Protein AF-A0A1G1ACL2-F1 (afdb_monomer)

Radius of gyration: 16.48 Å; Cα contacts (8 Å, |Δi|>4): 85; chains: 1; bounding box: 41×19×51 Å

Structure (mmCIF, N/CA/C/O backbone):
data_AF-A0A1G1ACL2-F1
#
_entry.id   AF-A0A1G1ACL2-F1
#
loop_
_atom_site.group_PDB
_atom_site.id
_atom_site.type_symbol
_atom_site.label_atom_id
_atom_site.label_alt_id
_atom_site.label_comp_id
_atom_site.label_asym_id
_atom_site.label_entity_id
_atom_site.label_seq_id
_atom_site.pdbx_PDB_ins_code
_atom_site.Cartn_x
_atom_site.Cartn_y
_atom_site.Cartn_z
_atom_site.occupancy
_atom_site.B_iso_or_equiv
_atom_site.auth_seq_id
_atom_site.auth_comp_id
_atom_site.auth_asym_id
_atom_site.auth_atom_id
_atom_site.pdbx_PDB_model_num
ATOM 1 N N . MET A 1 1 ? 24.291 -7.460 -15.465 1.00 61.31 1 MET A N 1
ATOM 2 C CA . MET A 1 1 ? 22.830 -7.240 -15.396 1.00 61.31 1 MET A CA 1
ATOM 3 C C . MET A 1 1 ? 22.480 -6.151 -16.398 1.00 61.31 1 MET A C 1
ATOM 5 O O . MET A 1 1 ? 23.150 -5.122 -16.378 1.00 61.31 1 MET A O 1
ATOM 9 N N . ASP A 1 2 ? 21.539 -6.380 -17.315 1.00 85.44 2 ASP A N 1
ATOM 10 C CA . ASP A 1 2 ? 21.187 -5.375 -18.328 1.00 85.44 2 ASP A CA 1
ATOM 11 C C . ASP A 1 2 ? 20.365 -4.213 -17.724 1.00 85.44 2 ASP A C 1
ATOM 13 O O . ASP A 1 2 ? 19.832 -4.305 -16.615 1.00 85.44 2 ASP A O 1
ATOM 17 N N . SER A 1 3 ? 20.300 -3.077 -18.422 1.00 84.94 3 SER A N 1
ATOM 18 C CA . SER A 1 3 ? 19.629 -1.864 -17.927 1.00 84.94 3 SER A CA 1
ATOM 19 C C . SER A 1 3 ? 18.111 -2.006 -17.756 1.00 84.94 3 SER A C 1
ATOM 21 O O . SER A 1 3 ? 17.564 -1.390 -16.846 1.00 84.94 3 SER A O 1
ATOM 23 N N . LYS A 1 4 ? 17.433 -2.831 -18.564 1.00 85.31 4 LYS A N 1
ATOM 24 C CA . LYS A 1 4 ? 15.992 -3.103 -18.421 1.00 85.31 4 LYS A CA 1
ATOM 25 C C . LYS A 1 4 ? 15.722 -3.951 -17.185 1.00 85.31 4 LYS A C 1
ATOM 27 O O . LYS A 1 4 ? 14.796 -3.659 -16.435 1.00 85.31 4 LYS A O 1
ATOM 32 N N .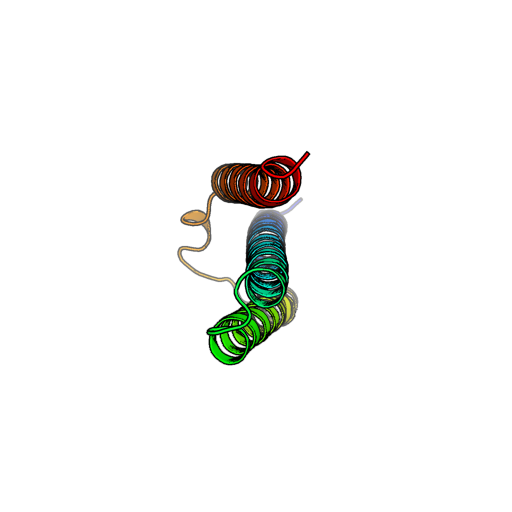 SER A 1 5 ? 16.566 -4.953 -16.936 1.00 88.12 5 SER A N 1
ATOM 33 C CA . SER A 1 5 ? 16.490 -5.772 -15.725 1.00 88.12 5 SER A CA 1
ATOM 34 C C . SER A 1 5 ? 16.656 -4.923 -14.459 1.00 88.12 5 SER A C 1
ATOM 36 O O . SER A 1 5 ? 15.859 -5.062 -13.538 1.00 88.12 5 SER A O 1
ATOM 38 N N . ARG A 1 6 ? 17.610 -3.980 -14.440 1.00 90.50 6 ARG A N 1
ATOM 39 C CA . ARG A 1 6 ? 17.788 -3.048 -13.309 1.00 90.50 6 ARG A CA 1
ATOM 40 C C . ARG A 1 6 ? 16.590 -2.119 -13.108 1.00 90.50 6 ARG A C 1
ATOM 42 O O . ARG A 1 6 ? 16.158 -1.936 -11.975 1.00 90.50 6 ARG A O 1
ATOM 49 N N . LEU A 1 7 ? 16.043 -1.562 -14.192 1.00 91.25 7 LEU A N 1
ATOM 50 C CA . LEU A 1 7 ? 14.851 -0.712 -14.128 1.00 91.25 7 LEU A CA 1
ATOM 51 C C . LEU A 1 7 ? 13.652 -1.480 -13.562 1.00 91.25 7 LEU A C 1
ATOM 53 O O . LEU A 1 7 ? 12.966 -0.977 -12.679 1.00 91.25 7 LEU A O 1
ATOM 57 N N . LYS A 1 8 ? 13.429 -2.712 -14.034 1.00 92.88 8 LY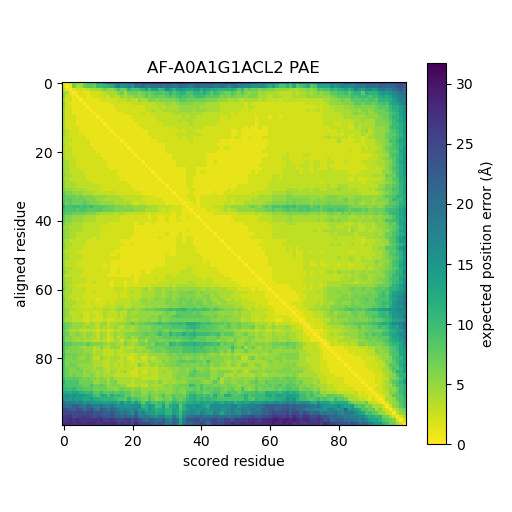S A N 1
ATOM 58 C CA . LYS A 1 8 ? 12.367 -3.581 -13.522 1.00 92.88 8 LYS A CA 1
ATOM 59 C C . LYS A 1 8 ? 12.518 -3.820 -12.019 1.00 92.88 8 LYS A C 1
ATOM 61 O O . LYS A 1 8 ? 11.537 -3.670 -11.300 1.00 92.88 8 LYS A O 1
ATOM 66 N N . THR A 1 9 ? 13.719 -4.163 -11.551 1.00 92.38 9 THR A N 1
ATOM 67 C CA . THR A 1 9 ? 13.980 -4.382 -10.120 1.00 92.38 9 THR A CA 1
ATOM 68 C C . THR A 1 9 ? 13.696 -3.126 -9.301 1.00 92.38 9 THR A C 1
ATOM 70 O O . THR A 1 9 ? 12.945 -3.201 -8.337 1.00 92.38 9 THR A O 1
ATOM 73 N N . ALA A 1 10 ? 14.190 -1.961 -9.728 1.00 91.69 10 ALA A N 1
ATOM 74 C CA . ALA A 1 10 ? 13.929 -0.703 -9.027 1.00 91.69 10 ALA A CA 1
ATOM 75 C C . ALA A 1 10 ? 12.427 -0.370 -8.964 1.00 91.69 10 ALA A C 1
ATOM 77 O O . ALA A 1 10 ? 11.919 0.055 -7.931 1.00 91.69 10 ALA A O 1
ATOM 78 N N . GLN A 1 11 ? 11.686 -0.597 -10.054 1.00 94.50 11 GLN A N 1
ATOM 79 C CA . GLN A 1 11 ? 10.237 -0.381 -10.062 1.00 94.50 11 GLN A CA 1
ATOM 80 C C . GLN A 1 11 ? 9.491 -1.384 -9.178 1.00 94.50 11 GLN A C 1
ATOM 82 O O . GLN A 1 11 ? 8.516 -1.014 -8.530 1.00 94.50 11 GLN A O 1
ATOM 87 N N . MET A 1 12 ? 9.962 -2.631 -9.115 1.00 94.25 12 MET A N 1
ATOM 88 C CA . MET A 1 12 ? 9.414 -3.653 -8.224 1.00 94.25 12 MET A CA 1
ATOM 89 C C . MET A 1 12 ? 9.550 -3.237 -6.757 1.00 94.25 12 MET A C 1
ATOM 91 O O . MET A 1 12 ? 8.564 -3.274 -6.027 1.00 94.25 12 MET A O 1
ATOM 95 N N . GLU A 1 13 ? 10.736 -2.777 -6.357 1.00 93.19 13 GLU A N 1
ATOM 96 C CA . GLU A 1 13 ? 11.020 -2.318 -4.991 1.00 93.19 13 GLU A CA 1
ATOM 97 C C . GLU A 1 13 ? 10.144 -1.123 -4.587 1.00 93.19 13 GLU A C 1
ATOM 99 O O . GLU A 1 13 ? 9.674 -1.042 -3.449 1.00 93.19 13 GLU A O 1
ATOM 104 N N . ILE A 1 14 ? 9.881 -0.200 -5.518 1.00 94.31 14 ILE A N 1
ATOM 105 C CA . ILE A 1 14 ? 8.989 0.937 -5.264 1.00 94.31 14 ILE A CA 1
ATOM 106 C C . ILE A 1 14 ? 7.540 0.465 -5.083 1.00 94.31 14 ILE A C 1
ATOM 108 O O . ILE A 1 14 ? 6.887 0.877 -4.127 1.00 94.31 14 ILE A O 1
ATOM 112 N N . LEU A 1 15 ? 7.036 -0.417 -5.956 1.00 95.06 15 LEU A N 1
ATOM 113 C CA . LEU A 1 15 ? 5.682 -0.970 -5.818 1.00 95.06 15 LEU A CA 1
ATOM 114 C C . LEU A 1 15 ? 5.518 -1.763 -4.515 1.00 95.06 15 LEU A C 1
ATOM 116 O O . LEU A 1 15 ? 4.468 -1.689 -3.885 1.00 95.06 15 LEU A O 1
ATOM 120 N N . GLU A 1 16 ? 6.543 -2.509 -4.106 1.00 94.44 16 GLU A N 1
ATOM 121 C CA . GLU A 1 16 ? 6.570 -3.211 -2.819 1.00 94.44 16 GLU A CA 1
ATOM 122 C C . GLU A 1 16 ? 6.488 -2.240 -1.652 1.00 94.44 16 GLU A C 1
ATOM 124 O O . GLU A 1 16 ? 5.599 -2.369 -0.817 1.00 94.44 16 GLU A O 1
ATOM 129 N N . SER A 1 17 ? 7.335 -1.211 -1.661 1.00 94.25 17 SER A N 1
ATOM 130 C CA . SER A 1 17 ? 7.343 -0.191 -0.612 1.00 94.25 17 SER A CA 1
ATOM 131 C C . SER A 1 17 ? 5.987 0.514 -0.498 1.00 94.25 17 SER A C 1
ATOM 133 O O . SER A 1 17 ? 5.499 0.744 0.606 1.00 94.25 17 SER A O 1
ATOM 135 N N . LEU A 1 18 ? 5.356 0.847 -1.629 1.00 95.25 18 LEU A N 1
ATOM 136 C CA . LEU A 1 18 ? 4.034 1.475 -1.646 1.00 95.25 18 LEU A CA 1
ATOM 137 C C . LEU A 1 18 ? 2.950 0.541 -1.109 1.00 95.25 18 LEU A C 1
ATOM 139 O O . LEU A 1 18 ? 2.153 0.959 -0.280 1.00 95.25 18 LEU A O 1
ATOM 143 N N . ALA A 1 19 ? 2.931 -0.723 -1.533 1.00 96.12 19 ALA A N 1
ATOM 144 C CA . ALA A 1 19 ? 1.965 -1.686 -1.017 1.00 96.12 19 ALA A CA 1
ATOM 145 C C . ALA A 1 19 ? 2.113 -1.900 0.496 1.00 96.12 19 ALA A C 1
ATOM 147 O O . ALA A 1 19 ? 1.109 -2.007 1.201 1.00 96.12 19 ALA A O 1
ATOM 148 N N . ASP A 1 20 ? 3.348 -1.927 0.998 1.00 95.44 20 ASP A N 1
ATOM 149 C CA . ASP A 1 20 ? 3.618 -2.010 2.430 1.00 95.44 20 ASP A CA 1
ATOM 150 C C . ASP A 1 20 ? 3.099 -0.772 3.165 1.00 95.44 20 ASP A C 1
ATOM 152 O O . ASP A 1 20 ? 2.457 -0.916 4.204 1.00 95.44 20 ASP A O 1
ATOM 156 N N . LEU A 1 21 ? 3.297 0.433 2.621 1.00 95.44 21 LEU A N 1
ATOM 157 C CA . LEU A 1 21 ? 2.747 1.662 3.200 1.00 95.44 21 LEU A CA 1
ATOM 158 C C . LEU A 1 21 ? 1.219 1.612 3.311 1.00 95.44 21 LEU A C 1
ATOM 160 O O . LEU A 1 21 ? 0.682 1.908 4.378 1.00 95.44 21 LEU A O 1
ATOM 164 N N . GLU A 1 22 ? 0.531 1.198 2.246 1.00 97.56 22 GLU A N 1
ATOM 165 C CA . GLU A 1 22 ? -0.932 1.070 2.245 1.00 97.56 22 GLU A CA 1
ATOM 166 C C . GLU A 1 22 ? -1.421 0.053 3.291 1.00 97.56 22 GLU A C 1
ATOM 168 O O . GLU A 1 22 ? -2.411 0.291 3.983 1.00 97.56 22 GLU A O 1
ATOM 173 N N . ASN A 1 23 ? -0.704 -1.061 3.484 1.00 97.19 23 ASN A N 1
ATOM 174 C CA . ASN A 1 23 ? -1.033 -2.022 4.543 1.00 97.19 23 ASN A CA 1
ATOM 175 C C . ASN A 1 23 ? -0.852 -1.421 5.948 1.00 97.19 23 ASN A C 1
ATOM 177 O O . ASN A 1 23 ? -1.717 -1.603 6.802 1.00 97.19 23 ASN A O 1
ATOM 181 N N . HIS A 1 24 ? 0.215 -0.652 6.190 1.00 95.12 24 HIS A N 1
ATOM 182 C CA . HIS A 1 24 ? 0.416 0.010 7.487 1.00 95.12 24 HIS A CA 1
ATOM 183 C C . HIS A 1 24 ? -0.654 1.076 7.762 1.00 95.12 24 HIS A C 1
ATOM 185 O O . HIS A 1 24 ? -1.101 1.228 8.901 1.00 95.12 24 HIS A O 1
ATOM 191 N N . LEU A 1 25 ? -1.110 1.794 6.730 1.00 95.25 25 LEU A N 1
ATOM 192 C CA . LEU A 1 25 ? -2.257 2.696 6.843 1.00 95.25 25 LEU A CA 1
ATOM 193 C C . LEU A 1 25 ? -3.539 1.922 7.171 1.00 95.25 25 LEU A C 1
ATOM 195 O O . LEU A 1 25 ? -4.283 2.324 8.069 1.00 95.25 25 LEU A O 1
ATOM 199 N N . ALA A 1 26 ? -3.775 0.788 6.506 1.00 96.50 26 ALA A N 1
ATOM 200 C CA . ALA A 1 26 ? -4.917 -0.074 6.788 1.00 96.50 26 ALA A CA 1
ATOM 201 C C . ALA A 1 26 ? -4.943 -0.533 8.255 1.00 96.50 26 ALA A C 1
ATOM 203 O O . ALA A 1 26 ? -5.993 -0.447 8.903 1.00 96.50 26 ALA A O 1
ATOM 204 N N . ASP A 1 27 ? -3.796 -0.955 8.788 1.00 94.50 27 ASP A N 1
ATOM 205 C CA . ASP A 1 27 ? -3.637 -1.383 10.179 1.00 94.50 27 ASP A CA 1
ATOM 206 C C . ASP A 1 27 ? -3.843 -0.222 11.160 1.00 94.50 27 ASP A C 1
ATOM 208 O O . ASP A 1 27 ? -4.568 -0.360 12.151 1.00 94.50 27 ASP A O 1
ATOM 212 N N . MET A 1 28 ? -3.288 0.959 10.862 1.00 93.88 28 MET A N 1
ATOM 213 C CA . MET A 1 28 ? -3.502 2.165 11.666 1.00 93.88 28 MET A CA 1
ATOM 214 C C . MET A 1 28 ? -4.993 2.522 11.744 1.00 93.88 28 MET A C 1
ATOM 216 O O . MET A 1 28 ? -5.525 2.756 12.832 1.00 93.88 28 MET A O 1
ATOM 220 N N . TYR A 1 29 ? -5.697 2.534 10.611 1.00 95.00 29 TYR A N 1
ATOM 221 C CA . TYR A 1 29 ? -7.125 2.842 10.591 1.00 95.00 29 TYR A CA 1
ATOM 222 C C . TYR A 1 29 ? -7.969 1.756 11.270 1.00 95.00 29 TYR A C 1
ATOM 224 O O . TYR A 1 29 ? -8.970 2.078 11.913 1.00 95.00 29 TYR A O 1
ATOM 232 N N . ALA A 1 30 ? -7.560 0.487 11.217 1.00 94.25 30 ALA A N 1
ATOM 233 C CA . ALA A 1 30 ? -8.200 -0.575 11.992 1.00 94.25 30 ALA A CA 1
ATOM 234 C C . ALA A 1 30 ? -8.031 -0.355 13.507 1.00 94.25 30 ALA A C 1
ATOM 236 O O . ALA A 1 30 ? -8.997 -0.498 14.262 1.00 94.25 30 ALA A O 1
ATOM 237 N N . ALA A 1 31 ? -6.845 0.066 13.955 1.00 91.81 31 ALA A N 1
ATOM 238 C CA . ALA A 1 31 ? -6.608 0.433 15.350 1.00 91.81 31 ALA A CA 1
ATOM 239 C C . ALA A 1 31 ? -7.447 1.654 15.771 1.00 91.81 31 ALA A C 1
ATOM 241 O O . ALA A 1 31 ? -8.036 1.664 16.855 1.00 91.81 31 ALA A O 1
ATOM 242 N N . PHE A 1 32 ? -7.591 2.658 14.900 1.00 9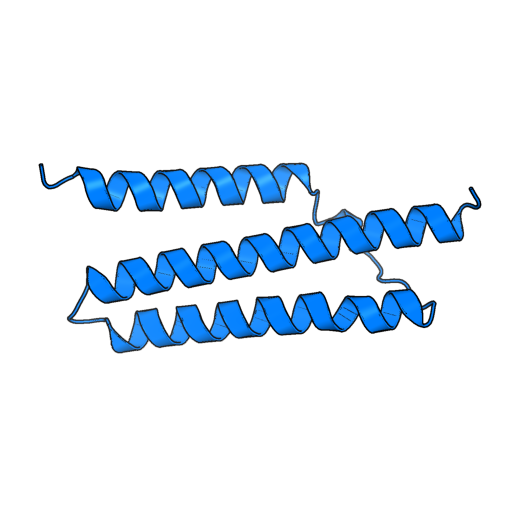1.56 32 PHE A N 1
ATOM 243 C CA . PHE A 1 32 ? -8.465 3.810 15.156 1.00 91.56 32 PHE A CA 1
ATOM 244 C C . PHE A 1 32 ? -9.932 3.402 15.265 1.00 91.56 32 PHE A C 1
ATOM 246 O O . PHE A 1 32 ? -10.646 3.929 16.116 1.00 91.56 32 PHE A O 1
ATOM 253 N N . ALA A 1 33 ? -10.381 2.434 14.467 1.00 94.19 33 ALA A N 1
ATOM 254 C CA . ALA A 1 33 ? -11.732 1.901 14.574 1.00 94.19 33 ALA A CA 1
ATOM 255 C C . ALA A 1 33 ? -12.007 1.243 15.935 1.00 94.19 33 ALA A C 1
ATOM 257 O O . ALA A 1 33 ? -13.132 1.322 16.423 1.00 94.19 33 ALA A O 1
ATOM 258 N N . ALA A 1 34 ? -10.997 0.610 16.541 1.00 90.00 34 ALA A N 1
ATOM 259 C CA . ALA A 1 34 ? -11.099 0.027 17.878 1.00 90.00 34 ALA A CA 1
ATOM 260 C C . ALA A 1 34 ? -11.109 1.093 18.989 1.00 90.00 34 ALA A C 1
ATOM 262 O O . ALA A 1 34 ? -11.755 0.897 20.014 1.00 90.00 34 ALA A O 1
ATOM 263 N N . ARG A 1 35 ? -10.411 2.219 18.786 1.00 88.69 35 ARG A N 1
ATOM 264 C CA . ARG A 1 35 ? -10.317 3.322 19.760 1.00 88.69 35 ARG A CA 1
ATOM 265 C C . ARG A 1 35 ? -11.514 4.275 19.710 1.00 88.69 35 ARG A C 1
ATOM 267 O O . ARG A 1 35 ? -11.995 4.718 20.747 1.00 88.69 35 ARG A O 1
ATOM 274 N N . PHE A 1 36 ? -11.996 4.609 18.516 1.00 91.69 36 PHE A N 1
ATOM 275 C CA . PHE A 1 36 ? -13.046 5.607 18.294 1.00 91.69 36 PHE A CA 1
ATOM 276 C C . PHE A 1 36 ? -14.356 4.940 17.867 1.00 91.69 36 PHE A C 1
ATOM 278 O O . PHE A 1 36 ? -14.763 5.035 16.707 1.00 91.69 36 PHE A O 1
ATOM 285 N N . GLU A 1 37 ? -15.028 4.280 18.813 1.00 91.38 37 GLU A N 1
ATOM 286 C CA . GLU A 1 37 ? -16.225 3.466 18.546 1.00 91.38 37 GLU A CA 1
ATOM 287 C C . GLU A 1 37 ? -17.346 4.254 17.838 1.00 91.38 37 GLU A C 1
ATOM 289 O O . GLU A 1 37 ? -17.975 3.746 16.911 1.00 91.38 37 GLU A O 1
ATOM 294 N N . SER A 1 38 ? -17.542 5.533 18.186 1.00 95.56 38 SER A N 1
ATOM 295 C CA . SER A 1 38 ? -18.546 6.407 17.551 1.00 95.56 38 SER A CA 1
ATOM 296 C C . SER A 1 38 ? -18.329 6.614 16.046 1.00 95.56 38 SER A C 1
ATOM 298 O O . SER A 1 38 ? -19.289 6.859 15.318 1.00 95.56 38 SER A O 1
ATOM 300 N N . SER A 1 39 ? -17.088 6.467 15.576 1.00 95.88 39 SER A N 1
ATOM 301 C CA . SER A 1 39 ? -16.689 6.583 14.169 1.00 95.88 39 SER A CA 1
ATOM 302 C C . SER A 1 39 ? -16.150 5.262 13.610 1.00 95.88 39 SER A C 1
ATOM 304 O O . SER A 1 39 ? -15.498 5.245 12.566 1.00 95.88 39 SER A O 1
ATOM 306 N N . ARG A 1 40 ? -16.416 4.131 14.274 1.00 95.38 40 ARG A N 1
ATOM 307 C CA . ARG A 1 40 ? -15.857 2.819 13.919 1.00 95.38 40 ARG A CA 1
ATOM 308 C C . ARG A 1 40 ? -16.105 2.430 12.468 1.00 95.38 40 ARG A C 1
ATOM 310 O O . ARG A 1 40 ? -15.192 1.971 11.786 1.00 95.38 40 ARG A O 1
ATOM 317 N N . SER A 1 41 ? -17.335 2.598 11.986 1.00 97.94 41 SER A N 1
ATOM 318 C CA . SER A 1 41 ? -17.711 2.232 10.614 1.00 97.94 41 SER A CA 1
ATOM 319 C C . SER A 1 41 ? -16.935 3.036 9.568 1.00 97.94 41 SER A C 1
ATOM 321 O O . SER A 1 41 ? -16.534 2.479 8.547 1.00 97.94 41 SER A O 1
ATOM 323 N N . PHE A 1 42 ? -16.680 4.315 9.847 1.00 97.88 42 PHE A N 1
ATOM 324 C CA . PHE A 1 42 ? -15.880 5.195 9.004 1.00 97.88 42 PHE A CA 1
ATOM 325 C C . PHE A 1 42 ? -14.427 4.713 8.932 1.00 97.88 42 PHE A C 1
ATOM 327 O O . PHE A 1 42 ? -13.918 4.475 7.839 1.00 97.88 42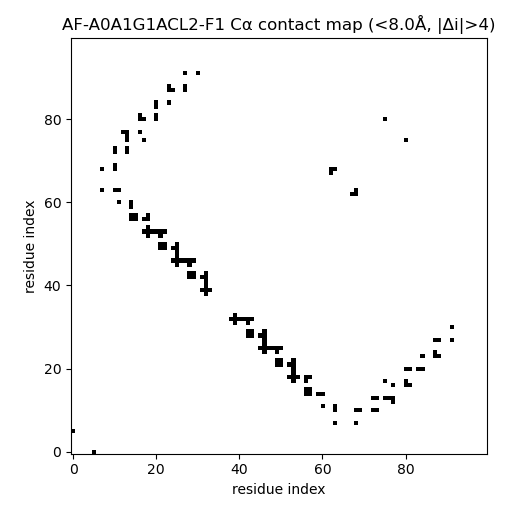 PHE A O 1
ATOM 334 N N . TRP A 1 43 ? -13.792 4.468 10.079 1.00 97.56 43 TRP A N 1
ATOM 335 C CA . TRP A 1 43 ? -12.404 4.001 10.127 1.00 97.56 43 TRP A CA 1
ATOM 336 C C . TRP A 1 43 ? -12.217 2.613 9.503 1.00 97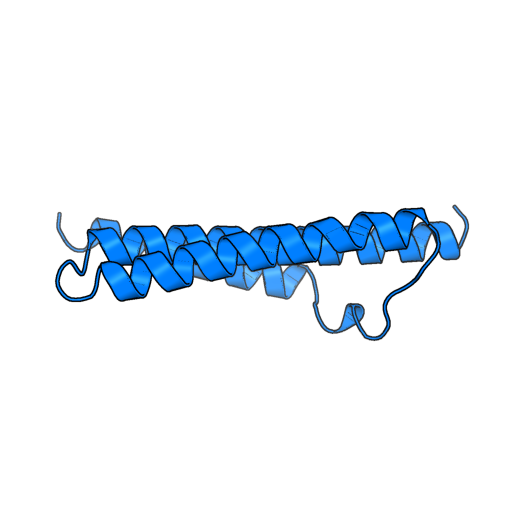.56 43 TRP A C 1
ATOM 338 O O . TRP A 1 43 ? -11.277 2.401 8.740 1.00 97.56 43 TRP A O 1
ATOM 348 N N . LEU A 1 44 ? -13.150 1.682 9.740 1.00 97.88 44 LEU A N 1
ATOM 349 C CA . LEU A 1 44 ? -13.124 0.362 9.100 1.00 97.88 44 LEU A CA 1
ATOM 350 C C . LEU A 1 44 ? -13.295 0.439 7.587 1.00 97.88 44 LEU A C 1
ATOM 352 O O . LEU A 1 44 ? -12.740 -0.397 6.876 1.00 97.88 44 LEU A O 1
ATOM 356 N N . LYS A 1 45 ? -14.078 1.398 7.085 1.00 98.44 45 LYS A N 1
ATOM 357 C CA . LYS A 1 45 ? -14.199 1.609 5.645 1.00 98.44 45 LYS A CA 1
ATOM 358 C C . LYS A 1 45 ? -12.848 2.022 5.062 1.00 98.44 45 LYS A C 1
ATOM 360 O O . LYS A 1 45 ? -12.386 1.357 4.146 1.00 98.44 45 LYS A O 1
ATOM 365 N N . ILE A 1 46 ? -12.201 3.032 5.646 1.00 98.00 46 ILE A N 1
ATOM 366 C CA . ILE A 1 46 ? -10.893 3.509 5.173 1.00 98.00 46 ILE A CA 1
ATOM 367 C C . ILE A 1 46 ? -9.858 2.383 5.235 1.00 98.00 46 ILE A C 1
ATOM 369 O O . ILE A 1 46 ? -9.206 2.106 4.241 1.00 98.00 46 ILE A O 1
ATOM 373 N N . SER A 1 47 ? -9.781 1.648 6.349 1.00 97.56 47 SER A N 1
ATOM 374 C CA . SER A 1 47 ? -8.879 0.495 6.484 1.00 97.56 47 SER A CA 1
ATOM 375 C C . SER A 1 47 ? -9.038 -0.528 5.346 1.00 97.56 47 SER A C 1
ATOM 377 O O . SER A 1 47 ? -8.058 -1.010 4.779 1.00 97.56 47 SER A O 1
ATOM 379 N N . ARG A 1 48 ? -10.282 -0.837 4.954 1.00 98.56 48 ARG A N 1
ATOM 380 C CA . ARG A 1 48 ? -10.560 -1.755 3.836 1.00 98.56 48 ARG A CA 1
ATOM 381 C C . ARG A 1 48 ? -10.179 -1.166 2.482 1.00 98.56 48 ARG A C 1
ATOM 383 O O . ARG A 1 48 ? -9.726 -1.930 1.624 1.00 98.56 48 ARG A O 1
ATOM 390 N N . ASP A 1 49 ? -10.394 0.133 2.297 1.00 98.44 49 ASP A N 1
ATOM 391 C CA . ASP A 1 49 ? -10.027 0.854 1.080 1.00 98.44 49 ASP A CA 1
ATOM 392 C C . ASP A 1 49 ? -8.496 0.817 0.902 1.00 98.44 49 ASP A C 1
ATOM 394 O O . ASP A 1 49 ? -8.033 0.356 -0.142 1.00 98.44 49 ASP A O 1
ATOM 398 N N . GLU A 1 50 ? -7.710 1.100 1.950 1.00 98.19 50 GLU A N 1
ATOM 399 C CA . GLU A 1 50 ? -6.237 1.022 1.886 1.00 98.19 50 GLU A CA 1
ATOM 400 C C . GLU A 1 50 ? -5.728 -0.407 1.663 1.00 98.19 50 GLU A C 1
ATOM 402 O O . GLU A 1 50 ? -4.880 -0.650 0.803 1.00 98.19 50 GLU A O 1
ATOM 407 N N . ALA A 1 51 ? -6.329 -1.411 2.312 1.00 98.31 51 ALA A N 1
ATOM 408 C CA . ALA A 1 51 ? -6.002 -2.807 2.015 1.00 98.31 51 ALA A CA 1
ATOM 409 C C . ALA A 1 51 ? -6.304 -3.169 0.543 1.00 98.31 51 ALA A C 1
ATOM 411 O O . ALA A 1 51 ? -5.671 -4.051 -0.045 1.00 98.31 51 ALA A O 1
ATOM 412 N N . SER A 1 52 ? -7.302 -2.521 -0.069 1.00 98.31 52 SER A N 1
ATOM 413 C CA . SER A 1 52 ? -7.609 -2.670 -1.492 1.00 98.31 52 SER A CA 1
ATOM 414 C C . SER A 1 52 ? -6.589 -1.971 -2.382 1.00 98.31 52 SER A C 1
ATOM 416 O O . SER A 1 52 ? -6.176 -2.554 -3.388 1.00 98.31 52 SER A O 1
ATOM 418 N N . HIS A 1 53 ? -6.131 -0.780 -2.000 1.00 98.12 53 HIS A N 1
ATOM 419 C CA . HIS A 1 53 ? -5.045 -0.080 -2.679 1.00 98.12 53 HIS A CA 1
ATOM 420 C C . HIS A 1 53 ? -3.754 -0.904 -2.658 1.00 98.12 53 HIS A C 1
ATOM 422 O O . HIS A 1 53 ? -3.179 -1.131 -3.721 1.00 98.12 53 HIS A O 1
ATOM 428 N N . ALA A 1 54 ? -3.376 -1.488 -1.516 1.00 97.81 54 ALA A N 1
ATOM 429 C CA . ALA A 1 54 ? -2.216 -2.377 -1.413 1.00 97.81 54 ALA A CA 1
ATOM 430 C C . ALA A 1 54 ? -2.282 -3.536 -2.428 1.00 97.81 54 ALA A C 1
ATOM 432 O O . ALA A 1 54 ? -1.336 -3.793 -3.179 1.00 97.81 54 ALA A O 1
ATOM 433 N N . ARG A 1 55 ? -3.440 -4.210 -2.526 1.00 97.62 55 ARG A N 1
ATOM 434 C CA . ARG A 1 55 ? -3.666 -5.278 -3.520 1.00 97.62 55 ARG A CA 1
ATOM 435 C C . ARG A 1 55 ? -3.575 -4.763 -4.956 1.00 97.62 55 ARG A C 1
ATOM 437 O O . ARG A 1 55 ? -3.035 -5.456 -5.819 1.00 97.62 55 ARG A O 1
ATOM 444 N N . MET A 1 56 ? -4.103 -3.570 -5.220 1.00 97.12 56 MET A N 1
ATOM 445 C CA . MET A 1 56 ? -4.052 -2.941 -6.539 1.00 97.12 56 MET A CA 1
ATOM 446 C C . MET A 1 56 ? -2.611 -2.630 -6.945 1.00 97.12 56 MET A C 1
ATOM 448 O O . MET A 1 56 ? -2.198 -3.021 -8.036 1.00 97.12 56 MET A O 1
ATOM 452 N N . VAL A 1 57 ? -1.822 -2.029 -6.054 1.00 95.94 57 VAL A N 1
ATOM 453 C CA . VAL A 1 57 ? -0.397 -1.745 -6.269 1.00 95.94 57 VAL A CA 1
ATOM 454 C C . VAL A 1 57 ? 0.377 -3.036 -6.542 1.00 95.94 57 VAL A C 1
ATOM 456 O O . VAL A 1 57 ? 1.093 -3.125 -7.538 1.00 95.94 57 VAL A O 1
ATOM 459 N N . LEU A 1 58 ? 0.174 -4.092 -5.747 1.00 94.38 58 LEU A N 1
ATOM 460 C CA . LEU A 1 58 ? 0.822 -5.389 -5.982 1.00 94.38 58 LEU A CA 1
ATOM 461 C C . LEU A 1 58 ? 0.405 -6.035 -7.308 1.00 94.38 58 LEU A C 1
ATOM 463 O O . LEU A 1 58 ? 1.195 -6.754 -7.922 1.00 94.38 58 LEU A O 1
ATOM 467 N N . SER A 1 59 ? -0.812 -5.776 -7.789 1.00 94.94 59 SER A N 1
ATOM 468 C CA . SER A 1 59 ? -1.256 -6.293 -9.086 1.00 94.94 59 SER A CA 1
ATOM 469 C C . SER A 1 59 ? -0.448 -5.717 -10.260 1.00 94.94 59 SER A C 1
ATOM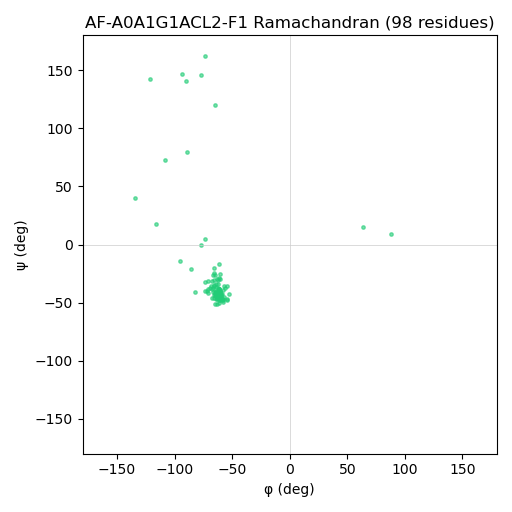 471 O O . SER A 1 59 ? -0.265 -6.403 -11.270 1.00 94.94 59 SER A O 1
ATOM 473 N N . LEU A 1 60 ? 0.118 -4.510 -10.105 1.00 95.12 60 LEU A N 1
ATOM 474 C CA . LEU A 1 60 ? 0.955 -3.849 -11.112 1.00 95.12 60 LEU A CA 1
ATOM 475 C C . LEU A 1 60 ? 2.277 -4.586 -11.362 1.00 95.12 60 LEU A C 1
ATOM 477 O O . LEU A 1 60 ? 2.848 -4.465 -12.446 1.00 95.12 60 LEU A O 1
ATOM 481 N N . LYS A 1 61 ? 2.728 -5.434 -10.428 1.00 92.94 61 LYS A N 1
ATOM 482 C CA . LYS A 1 61 ? 3.910 -6.291 -10.616 1.00 92.94 61 LYS A CA 1
ATOM 483 C C . LYS A 1 61 ? 3.787 -7.195 -11.843 1.00 92.94 61 LYS A C 1
ATOM 485 O O . LYS A 1 61 ? 4.753 -7.374 -12.578 1.00 92.94 61 LYS A O 1
ATOM 490 N N . ARG A 1 62 ? 2.576 -7.687 -12.133 1.00 92.00 62 ARG A N 1
ATOM 491 C CA . ARG A 1 62 ? 2.314 -8.517 -13.321 1.00 92.00 62 ARG A CA 1
ATOM 492 C C . ARG A 1 62 ? 2.578 -7.762 -14.625 1.00 92.00 62 ARG A C 1
ATOM 494 O O . ARG A 1 62 ? 2.979 -8.372 -15.609 1.00 92.00 62 ARG A O 1
ATOM 501 N N . GLN A 1 63 ? 2.386 -6.442 -14.628 1.00 92.56 63 GLN A N 1
ATOM 502 C CA . GLN A 1 63 ? 2.687 -5.598 -15.785 1.00 92.56 63 GLN A CA 1
ATOM 503 C C . GLN A 1 63 ? 4.203 -5.454 -15.978 1.00 92.56 63 GLN A C 1
ATOM 505 O O . GLN A 1 63 ? 4.678 -5.571 -17.106 1.00 92.56 63 GLN A O 1
ATOM 510 N N . LEU A 1 64 ? 4.973 -5.315 -14.888 1.00 91.81 64 LEU A N 1
ATOM 511 C CA . LEU A 1 64 ? 6.442 -5.361 -14.941 1.00 91.81 64 LEU A CA 1
ATOM 512 C C . LEU A 1 64 ? 6.954 -6.706 -15.469 1.00 91.81 64 LEU A C 1
ATOM 514 O O . LEU A 1 64 ? 7.916 -6.754 -16.237 1.00 91.81 64 LEU A O 1
ATOM 518 N N . ASP A 1 65 ? 6.323 -7.811 -15.066 1.00 89.06 65 ASP A N 1
ATOM 519 C CA . ASP A 1 65 ? 6.665 -9.149 -15.557 1.00 89.06 65 ASP A CA 1
ATOM 520 C C . ASP A 1 65 ? 6.362 -9.331 -17.045 1.00 89.06 6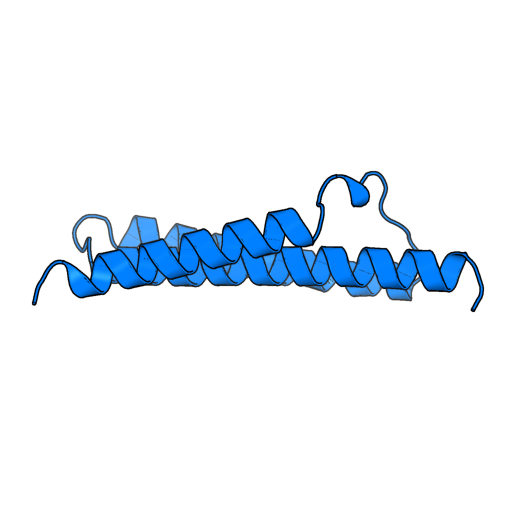5 ASP A C 1
ATOM 522 O O . ASP A 1 65 ? 7.144 -9.967 -17.749 1.00 89.06 65 ASP A O 1
ATOM 526 N N . ALA A 1 66 ? 5.294 -8.702 -17.536 1.00 91.88 66 ALA A N 1
ATOM 527 C CA . ALA A 1 66 ? 4.951 -8.649 -18.955 1.00 91.88 66 ALA A CA 1
ATOM 528 C C . ALA A 1 66 ? 5.804 -7.646 -19.767 1.00 91.88 66 ALA A C 1
ATOM 530 O O . ALA A 1 66 ? 5.632 -7.540 -20.980 1.00 91.88 66 ALA A O 1
ATOM 531 N N . GLY A 1 67 ? 6.736 -6.930 -19.127 1.00 90.31 67 GLY A N 1
ATOM 532 C CA . GLY A 1 67 ? 7.661 -6.001 -19.782 1.00 90.31 67 GLY A CA 1
ATOM 533 C C . GLY A 1 67 ? 7.140 -4.570 -19.938 1.00 90.31 67 GLY A C 1
ATOM 534 O O . GLY A 1 67 ? 7.783 -3.766 -20.613 1.00 90.31 67 GLY A O 1
ATOM 535 N N . PHE A 1 68 ? 6.007 -4.229 -19.320 1.00 92.38 68 PHE A N 1
ATOM 536 C CA . PHE A 1 68 ? 5.558 -2.843 -19.218 1.00 92.38 68 PHE A CA 1
ATOM 537 C C . PHE A 1 68 ? 6.350 -2.109 -18.136 1.00 92.38 68 PHE A C 1
ATOM 539 O O . PHE A 1 68 ? 6.702 -2.684 -17.111 1.00 92.38 68 PHE A O 1
ATOM 546 N N . HIS A 1 69 ? 6.601 -0.820 -18.355 1.00 90.25 69 HIS A N 1
ATOM 547 C CA . HIS A 1 69 ? 7.284 0.046 -17.400 1.00 90.25 69 HIS A CA 1
ATOM 548 C C . HIS A 1 69 ? 6.391 1.219 -17.019 1.00 90.25 69 HIS A C 1
ATOM 550 O O . HIS A 1 69 ? 5.685 1.778 -17.862 1.00 90.25 69 HIS A O 1
ATOM 556 N N . PHE A 1 70 ? 6.455 1.605 -15.750 1.00 91.62 70 PHE A N 1
ATOM 557 C CA . PHE A 1 70 ? 5.723 2.758 -15.238 1.00 91.62 70 PHE A CA 1
ATOM 558 C C . PHE A 1 70 ? 6.567 4.022 -15.356 1.00 91.62 70 PHE A C 1
ATOM 560 O O . PHE A 1 70 ? 7.773 3.996 -15.126 1.00 91.62 70 PHE A O 1
ATOM 567 N N . TRP A 1 71 ? 5.938 5.129 -15.721 1.00 88.19 71 TRP A N 1
ATOM 568 C CA . TRP A 1 71 ? 6.596 6.430 -15.791 1.00 88.19 71 TRP A CA 1
ATOM 569 C C . TRP A 1 71 ? 6.392 7.163 -14.465 1.00 88.19 71 TRP A C 1
ATOM 571 O O . TRP A 1 71 ? 5.336 7.013 -13.849 1.00 88.19 71 TRP A O 1
ATOM 581 N N . ASN A 1 72 ? 7.374 7.962 -14.043 1.00 87.62 72 ASN A N 1
ATOM 582 C CA . ASN A 1 72 ? 7.339 8.775 -12.820 1.00 87.62 72 ASN A CA 1
ATOM 583 C C . ASN A 1 72 ? 7.246 7.982 -11.505 1.00 87.62 72 ASN A C 1
ATOM 585 O O . ASN A 1 72 ? 6.940 8.554 -10.458 1.00 87.62 72 ASN A O 1
ATOM 589 N N . LEU A 1 73 ? 7.512 6.673 -11.527 1.00 88.56 73 LEU A N 1
ATOM 590 C CA . LEU A 1 73 ? 7.488 5.856 -10.314 1.00 88.56 73 LEU A CA 1
ATOM 591 C C . LEU A 1 73 ? 8.613 6.264 -9.344 1.00 88.56 73 LEU A C 1
ATOM 593 O O . LEU A 1 73 ? 8.465 6.158 -8.134 1.00 88.56 73 LEU A O 1
ATOM 597 N N . GLU A 1 74 ? 9.704 6.820 -9.866 1.00 84.38 74 GLU A N 1
ATOM 598 C CA . GLU A 1 74 ? 10.831 7.378 -9.118 1.00 84.38 74 GLU A CA 1
ATOM 599 C C . GLU A 1 74 ? 10.465 8.559 -8.202 1.00 84.38 74 GLU A C 1
ATOM 601 O O . GLU A 1 74 ? 11.224 8.878 -7.284 1.00 84.38 74 GLU A O 1
ATOM 606 N N . ALA A 1 75 ? 9.301 9.192 -8.410 1.00 86.19 75 ALA A N 1
ATOM 607 C CA . ALA A 1 75 ? 8.774 10.193 -7.484 1.00 86.19 75 ALA A CA 1
ATOM 608 C C . ALA A 1 75 ? 8.508 9.590 -6.091 1.00 86.19 75 ALA A C 1
ATOM 610 O O . ALA A 1 75 ? 8.637 10.278 -5.075 1.00 86.19 75 ALA A O 1
ATOM 611 N N . PHE A 1 76 ? 8.206 8.291 -6.032 1.00 86.56 76 PHE A N 1
ATOM 612 C CA . PHE A 1 76 ? 8.010 7.536 -4.801 1.00 86.56 76 PHE A CA 1
ATOM 613 C C . PHE A 1 76 ? 9.346 6.964 -4.322 1.00 86.56 76 PHE A C 1
ATOM 615 O O . PHE A 1 76 ? 9.678 5.801 -4.541 1.00 86.56 76 PHE A O 1
ATOM 622 N N . ARG A 1 77 ? 10.147 7.815 -3.672 1.00 85.94 77 ARG A N 1
ATOM 623 C CA . ARG A 1 77 ? 11.451 7.420 -3.123 1.00 85.94 77 ARG A CA 1
ATOM 624 C C . ARG A 1 77 ? 11.265 6.386 -1.998 1.00 85.94 77 ARG A C 1
ATOM 626 O O . ARG A 1 77 ? 10.659 6.745 -0.986 1.00 85.94 77 ARG A O 1
ATOM 633 N N . PRO A 1 78 ? 11.823 5.160 -2.104 1.00 83.50 78 PRO A N 1
ATOM 634 C CA . PRO A 1 78 ? 11.633 4.113 -1.094 1.00 83.50 78 PRO A CA 1
ATOM 635 C C . PRO A 1 78 ? 12.011 4.540 0.328 1.00 83.50 78 PRO A C 1
ATOM 637 O O . PRO A 1 78 ? 11.332 4.183 1.284 1.00 83.50 78 PRO A O 1
ATOM 640 N N . ASP A 1 79 ? 13.051 5.362 0.482 1.00 86.19 79 ASP A N 1
ATOM 641 C CA . ASP A 1 79 ? 13.469 5.857 1.798 1.00 86.19 79 ASP A CA 1
ATOM 642 C C . ASP A 1 79 ? 12.428 6.784 2.438 1.00 86.19 79 ASP A C 1
ATOM 644 O O . ASP A 1 79 ? 12.193 6.704 3.642 1.00 86.19 79 ASP A O 1
ATOM 648 N N . ALA A 1 80 ? 11.758 7.623 1.641 1.00 88.06 80 ALA A N 1
ATOM 649 C CA . ALA A 1 80 ? 10.678 8.478 2.131 1.00 88.06 80 ALA A CA 1
ATOM 650 C C .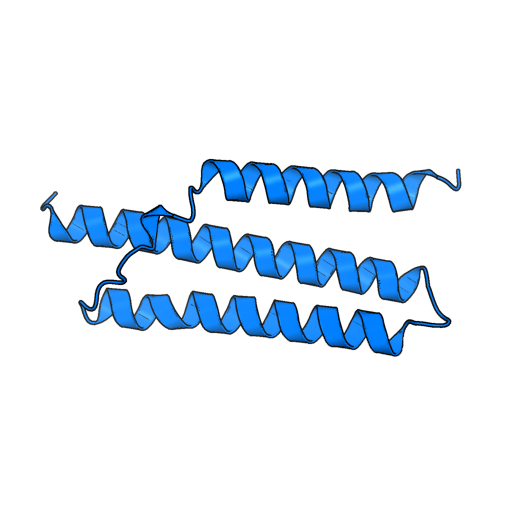 ALA A 1 80 ? 9.458 7.642 2.546 1.00 88.06 80 ALA A C 1
ATOM 652 O O . ALA A 1 80 ? 8.840 7.912 3.573 1.00 88.06 80 ALA A O 1
ATOM 653 N N . VAL A 1 81 ? 9.155 6.583 1.788 1.00 87.25 81 VAL A N 1
ATOM 654 C CA . VAL A 1 81 ? 8.097 5.626 2.134 1.00 87.25 81 VAL A CA 1
ATOM 655 C C . VAL A 1 81 ? 8.410 4.920 3.456 1.00 87.25 81 VAL A C 1
ATOM 657 O O . VAL A 1 81 ? 7.564 4.879 4.344 1.00 87.25 81 VAL A O 1
ATOM 660 N N . LYS A 1 82 ? 9.647 4.446 3.644 1.00 87.06 82 LYS A N 1
ATOM 661 C CA . LYS A 1 82 ? 10.089 3.825 4.904 1.00 87.06 82 LYS A CA 1
ATOM 662 C C . LYS A 1 82 ? 9.993 4.777 6.095 1.00 87.06 82 LYS A C 1
ATOM 664 O O . LYS A 1 82 ? 9.534 4.370 7.158 1.00 87.06 82 LYS A O 1
ATOM 669 N N . GLN A 1 83 ? 10.397 6.038 5.930 1.00 89.44 83 GLN A N 1
ATOM 670 C CA . GLN A 1 83 ? 10.255 7.057 6.977 1.00 89.44 83 GLN A CA 1
ATOM 671 C C . GLN A 1 83 ? 8.787 7.278 7.353 1.00 89.44 83 GLN A C 1
ATOM 673 O O . GLN A 1 83 ? 8.464 7.394 8.534 1.00 89.44 83 GLN A O 1
ATOM 678 N N . GLN A 1 84 ? 7.893 7.289 6.362 1.00 89.38 84 GLN A N 1
ATOM 679 C CA . GLN A 1 84 ? 6.462 7.410 6.609 1.00 89.38 84 GLN A CA 1
ATOM 680 C C . GLN A 1 84 ? 5.913 6.194 7.367 1.00 89.38 84 GLN A C 1
ATOM 682 O O . GLN A 1 84 ? 5.168 6.383 8.324 1.00 89.38 84 GLN A O 1
ATOM 687 N N . ILE A 1 85 ? 6.314 4.971 7.001 1.00 87.50 85 ILE A N 1
ATOM 688 C CA . ILE A 1 85 ? 5.938 3.747 7.729 1.00 87.50 85 ILE A CA 1
ATOM 689 C C . ILE A 1 85 ? 6.381 3.835 9.194 1.00 87.50 85 ILE A C 1
ATOM 691 O O . ILE A 1 85 ? 5.557 3.670 10.088 1.00 87.50 85 ILE A O 1
ATOM 695 N N . GLN A 1 86 ? 7.641 4.192 9.453 1.00 88.75 86 GLN A N 1
ATOM 696 C CA . GLN A 1 86 ? 8.156 4.335 10.821 1.00 88.75 86 GLN A CA 1
ATOM 697 C C . GLN A 1 86 ? 7.362 5.359 11.641 1.00 88.75 86 GLN A C 1
ATOM 699 O O . GLN A 1 86 ? 7.099 5.150 12.825 1.00 88.75 86 GLN A O 1
ATOM 704 N N . LEU A 1 87 ? 6.960 6.469 11.021 1.00 88.25 87 LEU A N 1
ATOM 705 C CA . LEU A 1 87 ? 6.137 7.479 11.676 1.00 88.25 87 LEU A CA 1
ATOM 706 C C . LEU A 1 87 ? 4.733 6.944 12.002 1.00 88.25 87 LEU A C 1
ATOM 708 O O . LEU A 1 87 ? 4.231 7.197 13.097 1.00 88.25 87 LEU A O 1
ATOM 712 N N . LEU A 1 88 ? 4.118 6.177 11.098 1.00 87.62 88 LEU A N 1
ATOM 713 C CA . LEU A 1 88 ? 2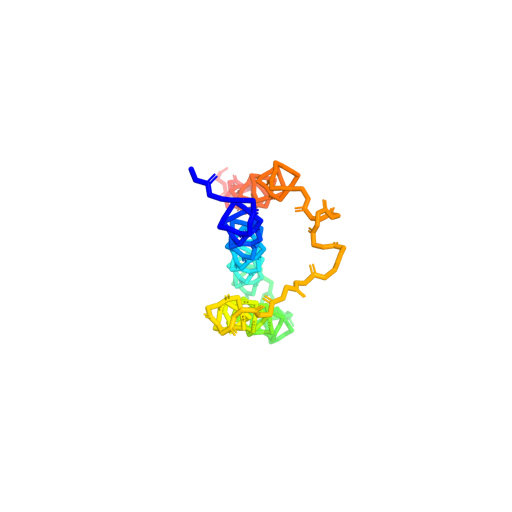.822 5.529 11.335 1.00 87.62 88 LEU A CA 1
ATOM 714 C C . LEU A 1 88 ? 2.905 4.500 12.471 1.00 87.62 88 LEU A C 1
ATOM 716 O O . LEU A 1 88 ? 2.053 4.498 13.358 1.00 87.62 88 LEU A O 1
ATOM 720 N N . GLU A 1 89 ? 3.956 3.678 12.502 1.00 83.88 89 GLU A N 1
ATOM 721 C CA . GLU A 1 89 ? 4.202 2.713 13.582 1.00 83.88 89 GLU A CA 1
ATOM 722 C C . GLU A 1 89 ? 4.367 3.413 14.939 1.00 83.88 89 GLU A C 1
ATOM 724 O O . GLU A 1 89 ? 3.786 2.993 15.942 1.00 83.88 89 GLU A O 1
ATOM 729 N N . GLN A 1 90 ? 5.115 4.521 14.982 1.00 84.44 90 GLN A N 1
ATOM 730 C CA . GLN A 1 90 ? 5.271 5.336 16.190 1.00 84.44 90 GLN A CA 1
ATOM 731 C C . GLN A 1 90 ? 3.947 5.956 16.639 1.00 84.44 90 GLN A C 1
ATOM 733 O O . GLN A 1 90 ? 3.655 5.967 17.836 1.00 84.44 90 GLN A O 1
ATOM 738 N N . GLN A 1 91 ? 3.131 6.452 15.706 1.00 78.81 91 GLN A N 1
ATOM 739 C CA . GLN A 1 91 ? 1.805 6.985 16.013 1.00 78.81 91 GLN A CA 1
ATOM 740 C C . GLN A 1 91 ? 0.891 5.893 16.571 1.00 78.81 91 GLN A C 1
ATOM 742 O O . GLN A 1 91 ? 0.270 6.104 17.611 1.00 78.81 91 GLN A O 1
ATOM 747 N N . ALA A 1 92 ? 0.864 4.711 15.957 1.00 74.12 92 ALA A N 1
ATOM 748 C CA . ALA A 1 92 ? 0.111 3.569 16.464 1.00 74.12 92 ALA A CA 1
ATOM 749 C C . ALA A 1 92 ? 0.571 3.162 17.879 1.00 74.12 92 ALA A C 1
ATOM 751 O O . ALA A 1 92 ? -0.259 2.943 18.763 1.00 74.12 92 ALA A O 1
ATOM 752 N N . ALA A 1 93 ? 1.883 3.139 18.134 1.00 72.50 93 ALA A N 1
ATOM 753 C CA . ALA A 1 93 ? 2.456 2.806 19.440 1.00 72.50 93 ALA A CA 1
ATOM 754 C C . ALA A 1 93 ? 2.239 3.891 20.513 1.00 72.50 93 ALA A C 1
ATOM 756 O O . ALA A 1 93 ? 2.131 3.587 21.701 1.00 72.50 93 ALA A O 1
ATOM 757 N N . PHE A 1 94 ? 2.184 5.168 20.131 1.00 64.38 94 PHE A N 1
ATOM 758 C CA . PHE A 1 94 ? 1.870 6.252 21.062 1.00 64.38 94 PHE A CA 1
ATOM 759 C C . PHE A 1 94 ? 0.397 6.207 21.488 1.00 64.38 94 PHE A C 1
ATOM 761 O O . PHE A 1 94 ? 0.084 6.400 22.662 1.00 64.38 94 PHE A O 1
ATOM 768 N N . GLN A 1 95 ? -0.502 5.871 20.560 1.00 59.31 95 GLN A N 1
ATOM 769 C CA . GLN A 1 95 ? -1.934 5.733 20.843 1.00 59.31 95 GLN A CA 1
ATOM 770 C C . GLN A 1 95 ? -2.247 4.568 21.796 1.00 59.31 95 GLN A C 1
ATOM 772 O O . GLN A 1 95 ? -3.260 4.621 22.488 1.00 59.31 95 GLN A O 1
ATOM 777 N N . THR A 1 96 ? -1.393 3.540 21.880 1.00 57.19 96 THR A N 1
ATOM 778 C CA . THR A 1 96 ? -1.558 2.429 22.837 1.00 57.19 96 THR A CA 1
ATOM 779 C C . THR A 1 96 ? -0.963 2.708 24.221 1.00 57.19 96 THR A C 1
ATOM 781 O O . THR A 1 96 ? -1.380 2.075 25.186 1.00 57.19 96 THR A O 1
ATOM 784 N N . LYS A 1 97 ? -0.014 3.649 24.355 1.00 53.47 97 LYS A N 1
ATOM 785 C CA . LYS A 1 97 ? 0.687 3.949 25.623 1.00 53.47 97 LYS A CA 1
ATOM 786 C C . LYS A 1 97 ? 0.101 5.097 26.444 1.00 53.47 97 LYS A C 1
ATOM 788 O O . LYS A 1 97 ? 0.468 5.237 27.604 1.00 53.47 97 LYS A O 1
ATOM 793 N N . SER A 1 98 ? -0.781 5.923 25.884 1.00 51.81 98 SER A N 1
ATOM 794 C CA . SER A 1 98 ? -1.332 7.093 26.591 1.00 51.81 98 SER A CA 1
ATOM 795 C C . SER A 1 98 ? -2.366 6.754 27.688 1.00 51.81 98 SER A C 1
ATOM 797 O O . SER A 1 98 ? -2.937 7.672 28.273 1.00 51.81 98 SER A O 1
ATOM 799 N N . GLU A 1 99 ? -2.604 5.473 27.982 1.00 49.06 99 GLU A N 1
ATOM 800 C CA . GLU A 1 99 ? -3.562 4.993 28.995 1.00 49.06 99 GLU A CA 1
ATOM 801 C C . GLU A 1 99 ? -2.964 3.886 29.895 1.00 49.06 99 GLU A C 1
ATOM 803 O O . GLU A 1 99 ? -3.639 2.909 30.217 1.00 49.06 99 GLU A O 1
ATOM 808 N N . ALA A 1 100 ? -1.693 4.026 30.292 1.00 42.31 100 ALA A N 1
ATOM 809 C CA . ALA A 1 100 ? -1.110 3.279 31.415 1.00 42.31 100 ALA A CA 1
ATOM 810 C C . ALA A 1 100 ? -0.920 4.189 32.635 1.00 42.31 100 ALA A C 1
ATOM 812 O O . ALA A 1 100 ? -0.431 5.326 32.441 1.00 42.31 100 ALA A O 1
#

pLDDT: mean 88.96, std 11.39, range [42.31, 98.56]

Solvent-accessible surface area (backbone atoms only — not comparable to full-atom values): 5396 Å² total; per-residue (Å²): 133,58,74,66,60,52,50,49,51,56,53,49,53,32,38,50,44,50,22,52,42,27,40,53,52,14,52,47,26,43,54,46,20,72,70,40,63,95,49,19,71,59,28,44,48,50,16,52,50,28,45,47,48,18,53,53,43,54,55,50,52,58,43,47,76,73,69,51,80,79,81,76,56,78,77,56,43,55,69,61,46,51,53,51,43,54,50,51,53,50,51,51,54,49,73,69,57,80,81,118

Mean predicted aligned error: 5.37 Å

Sequence (100 aa):
MDSKSRLKTAQMEILESLADLENHLADMYAAFAARFESSRSFWLKISRDEASHARMVLSLKRQLDAGFHFWNLEAFRPDAVKQQIQLLEQQAAFQTKSEA

Secondary structure (DSSP, 8-state):
--HHHHHHHHHHHHHHHHHHHHHHHHHHHHHHHHH-GGGHHHHHHHHHHHHHHHHHHHHTHHHHHTT---SSGGGS-HHHHHHHHHHHHHHHHHHHHTT-

Foldseek 3Di:
DDPLVVQLVVLLLLLQLQLVLLQLQLVLLCLVLVVPVVCNVVSNVSSVVSNVVSVVSVVCNVVSVVVDHDPPSVVRPSVVSVVSSVVSVVVSVVVVPPPD

Nearest PDB structures (foldseek):
  4z5s-assembly1_A  TM=8.581E-01  e=4.219E-01  Synechocystis sp. PCC 6803 substr. Kazusa
  5gou-assembly1_P  TM=3.318E-01  e=4.703E-01  Homo sapiens
  2iu2-assembly1_A  TM=3.321E-01  e=7.668E-01  Homo sapiens
  2zg9-assembly1_X  TM=3.313E-01  e=3.705E+00  Equus caballus